Protein AF-A0AAW0W7S2-F1 (afdb_monomer_lite)

Secondary structure (DSSP, 8-state):
-------------TTSTT--HHHHHHHHHS-------TTEEEE-TTS-HHHHHHHHHHHHHHHSEEEEEEEGGGHHHHHHHHHHHHHH-SS--EEEEEEEEEEEEPPPP--TTSS-----EEEEEEEEEEEE--------------S-------

Organism: Cherax quadricarinatus (NCBI:txid27406)

Foldseek 3Di:
DDDDDDDDDDDDDPPPPDQDPVNVVVVLPPPDDDDDDPQEAEDDPPDDLVVLLVVNLVSCVPPQKHKYKAKAVCVVVSVVSVVSNCVPDPAHKDKDKDKDKDWDWDDFDDDPPPDDGDTDTDIIIMMIIMIGGPDPPPPPPPPVVPPDPDDDDD

InterPro domains:
  IPR002775 DNA/RNA-binding protein Alba-like [PF01918] (39-86)
  IPR014612 Ribonucleases P/MRP protein subunit Rpp20/Pop7 [PTHR15314] (17-114)
  IPR036882 Alba-like domain superfamily [G3DSA:3.30.110.20] (20-132)
  IPR036882 Alba-like domain superfamily [SSF82704] (37-133)

pLDDT: mean 74.61, std 19.45, range [40.22, 97.12]

Radius of gyration: 26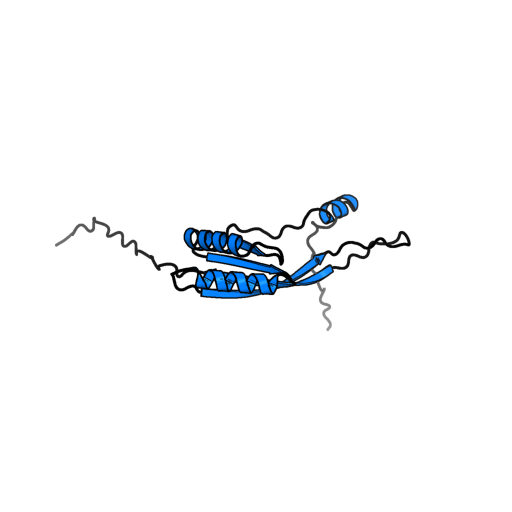.65 Å; chains: 1; bounding box: 71×73×71 Å

Structure (mmCIF, N/CA/C/O backbone):
data_AF-A0AAW0W7S2-F1
#
_entry.id   AF-A0AAW0W7S2-F1
#
loop_
_atom_site.group_PDB
_atom_site.id
_atom_site.type_symbol
_atom_site.label_atom_id
_atom_site.label_alt_id
_atom_site.label_comp_id
_atom_site.label_asym_id
_atom_site.label_entity_id
_atom_site.label_seq_id
_atom_site.pdbx_PDB_ins_code
_atom_site.Cartn_x
_atom_site.Cartn_y
_atom_site.Cartn_z
_atom_site.occupancy
_atom_site.B_iso_or_equiv
_atom_site.auth_seq_id
_atom_site.auth_comp_id
_atom_site.auth_asym_id
_atom_site.auth_atom_id
_atom_site.pdbx_PDB_model_num
ATOM 1 N N . MET A 1 1 ? 19.192 -61.046 -5.631 1.00 43.97 1 MET A N 1
ATOM 2 C CA . MET A 1 1 ? 19.774 -59.692 -5.490 1.00 43.97 1 MET A CA 1
ATOM 3 C C . MET A 1 1 ? 20.310 -59.327 -6.868 1.00 43.97 1 MET A C 1
ATOM 5 O O . MET A 1 1 ? 21.113 -60.093 -7.361 1.00 43.97 1 MET A O 1
ATOM 9 N N . ALA A 1 2 ? 19.826 -58.333 -7.604 1.00 40.22 2 ALA A N 1
ATOM 10 C CA . ALA A 1 2 ? 19.301 -57.036 -7.206 1.00 40.22 2 ALA A CA 1
ATOM 11 C C . ALA A 1 2 ? 18.010 -56.664 -7.965 1.00 40.22 2 ALA A C 1
ATOM 13 O O . ALA A 1 2 ? 17.750 -57.134 -9.067 1.00 40.22 2 ALA A O 1
ATOM 14 N N . THR A 1 3 ? 17.200 -55.846 -7.306 1.00 44.88 3 THR A N 1
ATOM 15 C CA . THR A 1 3 ? 15.982 -55.193 -7.788 1.00 44.88 3 THR A CA 1
ATOM 16 C C . THR A 1 3 ? 16.347 -53.878 -8.476 1.00 44.88 3 THR A C 1
ATOM 18 O O . THR A 1 3 ? 16.930 -53.017 -7.822 1.00 44.88 3 THR A O 1
ATOM 21 N N . GLU A 1 4 ? 15.972 -53.685 -9.741 1.00 44.62 4 GLU A N 1
ATOM 22 C CA . GLU A 1 4 ? 16.018 -52.369 -10.394 1.00 44.62 4 GLU A CA 1
ATOM 23 C C . GLU A 1 4 ? 14.631 -51.719 -10.362 1.00 44.62 4 GLU A C 1
ATOM 25 O O . GLU A 1 4 ? 13.674 -52.144 -11.011 1.00 44.62 4 GLU A O 1
ATOM 30 N N . THR A 1 5 ? 14.533 -50.683 -9.538 1.00 46.62 5 THR A N 1
ATOM 31 C CA . THR A 1 5 ? 13.423 -49.741 -9.435 1.00 46.62 5 THR A CA 1
ATOM 32 C C . THR A 1 5 ? 13.341 -48.877 -10.694 1.00 46.62 5 THR A C 1
ATOM 34 O O . THR A 1 5 ? 14.269 -48.134 -10.998 1.00 46.62 5 THR A O 1
ATOM 37 N N . ARG A 1 6 ? 12.211 -48.940 -11.412 1.00 47.34 6 ARG A N 1
ATOM 38 C CA . ARG A 1 6 ? 11.856 -47.972 -12.461 1.00 47.34 6 ARG A CA 1
ATOM 39 C C . ARG A 1 6 ? 11.443 -46.653 -11.811 1.00 47.34 6 ARG A C 1
ATOM 41 O O . ARG A 1 6 ? 10.411 -46.583 -11.149 1.00 47.34 6 ARG A O 1
ATOM 48 N N . GLU A 1 7 ? 12.253 -45.625 -12.013 1.00 43.06 7 GLU A N 1
ATOM 49 C CA . GLU A 1 7 ? 11.988 -44.255 -11.585 1.00 43.06 7 GLU A CA 1
ATOM 50 C C . GLU A 1 7 ? 11.062 -43.574 -12.608 1.00 43.06 7 GLU A C 1
ATOM 52 O O . GLU A 1 7 ? 11.399 -43.406 -13.780 1.00 43.06 7 GLU A O 1
ATOM 57 N N . THR A 1 8 ? 9.840 -43.254 -12.184 1.00 47.47 8 THR A N 1
ATOM 58 C CA . THR A 1 8 ? 8.828 -42.590 -13.018 1.00 47.47 8 THR A CA 1
ATOM 59 C C . THR A 1 8 ? 9.061 -41.079 -12.973 1.00 47.47 8 THR A C 1
ATOM 61 O O . THR A 1 8 ? 8.889 -40.462 -11.924 1.00 47.47 8 THR A O 1
ATOM 64 N N . ALA A 1 9 ? 9.449 -40.482 -14.102 1.00 44.69 9 ALA A N 1
ATOM 65 C CA . ALA A 1 9 ? 9.600 -39.033 -14.250 1.00 44.69 9 ALA A CA 1
ATOM 66 C C . ALA A 1 9 ? 8.246 -38.293 -14.102 1.00 44.69 9 ALA A C 1
ATOM 68 O O . ALA A 1 9 ? 7.202 -38.845 -14.467 1.00 44.69 9 ALA A O 1
ATOM 69 N N . PRO A 1 10 ? 8.231 -37.044 -13.594 1.00 42.22 10 PRO A N 1
ATOM 70 C CA . PRO A 1 10 ? 6.997 -36.306 -13.350 1.00 42.22 10 PRO A CA 1
ATOM 71 C C . PRO A 1 10 ? 6.378 -35.822 -14.668 1.00 42.22 10 PRO A C 1
ATOM 73 O O . PRO A 1 10 ? 7.002 -35.108 -15.450 1.00 42.22 10 PRO A O 1
ATOM 76 N N . GLN A 1 11 ? 5.124 -36.206 -14.898 1.00 45.53 11 GLN A N 1
ATOM 77 C CA . GLN A 1 11 ? 4.297 -35.758 -16.019 1.00 45.53 11 GLN A CA 1
ATOM 78 C C . GLN A 1 11 ? 4.025 -34.248 -15.886 1.00 45.53 11 GLN A C 1
ATOM 80 O O . GLN A 1 11 ? 3.246 -33.820 -15.035 1.00 45.53 11 GLN A O 1
ATOM 85 N N . VAL A 1 12 ? 4.688 -33.433 -16.710 1.00 46.47 12 VAL A N 1
ATOM 86 C CA . VAL A 1 12 ? 4.428 -31.991 -16.826 1.00 46.47 12 VAL A CA 1
ATOM 87 C C . VAL A 1 12 ? 3.215 -31.787 -17.734 1.00 46.47 12 VAL A C 1
ATOM 89 O O . VAL A 1 12 ? 3.219 -32.190 -18.894 1.00 46.47 12 VAL A O 1
ATOM 92 N N . ASN A 1 13 ? 2.171 -31.165 -17.185 1.00 46.81 13 ASN A N 1
ATOM 93 C CA . ASN A 1 13 ? 0.890 -30.904 -17.844 1.00 46.81 13 ASN A CA 1
ATOM 94 C C . ASN A 1 13 ? 1.055 -30.242 -19.229 1.00 46.81 13 ASN A C 1
ATOM 96 O O . ASN A 1 13 ? 1.611 -29.151 -19.367 1.00 46.81 13 ASN A O 1
ATOM 100 N N . SER A 1 14 ? 0.505 -30.897 -20.250 1.00 46.62 14 SER A N 1
ATOM 101 C CA . SER A 1 14 ? 0.679 -30.665 -21.691 1.00 46.62 14 SER A CA 1
ATOM 102 C C . SER A 1 14 ? -0.105 -29.483 -22.290 1.00 46.62 14 SER A C 1
ATOM 104 O O . SER A 1 14 ? -0.359 -29.453 -23.490 1.00 46.62 14 SER A O 1
ATOM 106 N N . SER A 1 15 ? -0.485 -28.476 -21.499 1.00 52.94 15 SER A N 1
ATOM 107 C CA . SER A 1 15 ? -1.335 -27.364 -21.978 1.00 52.94 15 SER A CA 1
ATOM 108 C C . SER A 1 15 ? -0.570 -26.095 -22.385 1.00 52.94 15 SER A C 1
ATOM 110 O O . SER A 1 15 ? -1.190 -25.102 -22.752 1.00 52.94 15 SER A O 1
ATOM 112 N N . ILE A 1 16 ? 0.766 -26.094 -22.311 1.00 51.38 16 ILE A N 1
ATOM 113 C CA . ILE A 1 16 ? 1.614 -24.919 -22.616 1.00 51.38 16 ILE A CA 1
ATOM 114 C C . ILE A 1 16 ? 2.302 -25.039 -23.995 1.00 51.38 16 ILE A C 1
ATOM 116 O O . ILE A 1 16 ? 2.884 -24.077 -24.490 1.00 51.38 16 ILE A O 1
ATOM 120 N N . ALA A 1 17 ? 2.219 -26.195 -24.657 1.00 54.84 17 ALA A N 1
ATOM 121 C CA . ALA A 1 17 ? 3.140 -26.565 -25.733 1.00 54.84 17 ALA A CA 1
ATOM 122 C C . ALA A 1 17 ? 2.727 -26.190 -27.176 1.00 54.84 17 ALA A C 1
ATOM 124 O O . ALA A 1 17 ? 3.309 -26.727 -28.112 1.00 54.84 17 ALA A O 1
ATOM 125 N N . SER A 1 18 ? 1.776 -25.279 -27.413 1.00 59.38 18 SER A N 1
ATOM 126 C CA . SER A 1 18 ? 1.423 -24.899 -28.798 1.00 59.38 18 SER A CA 1
ATOM 127 C C . SER A 1 18 ? 0.938 -23.455 -28.960 1.00 59.38 18 SER A C 1
ATOM 129 O O . SER A 1 18 ? -0.065 -23.204 -29.624 1.00 59.38 18 SER A O 1
ATOM 131 N N . ILE A 1 19 ? 1.609 -22.496 -28.324 1.00 60.56 19 ILE A N 1
ATOM 132 C CA . ILE A 1 19 ? 1.356 -21.077 -28.609 1.00 60.56 19 ILE A CA 1
ATOM 133 C C . ILE A 1 19 ? 2.236 -20.682 -29.802 1.00 60.56 19 ILE A C 1
ATOM 135 O O . ILE A 1 19 ? 3.450 -20.878 -29.742 1.00 60.56 19 ILE A O 1
ATOM 139 N N . ASP A 1 20 ? 1.631 -20.145 -30.866 1.00 81.12 20 ASP A N 1
ATOM 140 C CA . ASP A 1 20 ? 2.331 -19.584 -32.033 1.00 81.12 20 ASP A CA 1
ATOM 141 C C . ASP A 1 20 ? 3.379 -18.547 -31.564 1.00 81.12 20 ASP A C 1
ATOM 143 O O . ASP A 1 20 ? 3.048 -17.708 -30.719 1.00 81.12 20 ASP A O 1
ATOM 147 N N . PRO A 1 21 ? 4.635 -18.573 -32.054 1.00 73.81 21 PRO A N 1
ATOM 148 C CA . PRO A 1 21 ? 5.652 -17.567 -31.737 1.00 73.81 21 PRO A CA 1
ATOM 149 C C . PRO A 1 21 ? 5.160 -16.116 -31.849 1.00 73.81 21 PRO A C 1
ATOM 151 O O . PRO A 1 21 ? 5.499 -15.286 -30.997 1.00 73.81 21 PRO A O 1
ATOM 154 N N . GLU A 1 22 ? 4.320 -15.809 -32.841 1.00 70.44 22 GLU A N 1
ATOM 155 C CA . GLU A 1 22 ? 3.739 -14.473 -33.012 1.00 70.44 22 GLU A CA 1
ATOM 156 C C . GLU A 1 22 ? 2.643 -14.185 -31.974 1.00 70.44 22 GLU A C 1
ATOM 158 O O . GLU A 1 22 ? 2.595 -13.091 -31.405 1.00 70.44 22 GLU A O 1
ATOM 163 N N . GLU A 1 23 ? 1.829 -15.176 -31.602 1.00 73.88 23 GLU A N 1
ATOM 164 C CA . GLU A 1 23 ? 0.888 -15.048 -30.482 1.00 73.88 23 GLU A CA 1
ATOM 165 C C . GLU A 1 23 ? 1.630 -14.861 -29.148 1.00 73.88 23 GLU A C 1
ATOM 167 O O . GLU A 1 23 ? 1.238 -14.049 -28.303 1.00 73.88 23 GLU A O 1
ATOM 172 N N . GLN A 1 24 ? 2.749 -15.559 -28.960 1.00 62.31 24 GLN A N 1
ATOM 173 C CA . GLN A 1 24 ? 3.597 -15.417 -27.786 1.00 62.31 24 GLN A CA 1
ATOM 174 C C . GLN A 1 24 ? 4.226 -14.019 -27.730 1.00 62.31 24 GLN A C 1
ATOM 176 O O . GLN A 1 24 ? 4.286 -13.413 -26.656 1.00 62.31 24 GLN A O 1
ATOM 181 N N . ARG A 1 25 ? 4.631 -13.467 -28.879 1.00 66.25 25 ARG A N 1
ATOM 182 C CA . ARG A 1 25 ? 5.130 -12.092 -29.021 1.00 66.25 25 ARG A CA 1
ATOM 183 C C . ARG A 1 25 ? 4.051 -11.053 -28.716 1.00 66.25 25 ARG A C 1
ATOM 185 O O . ARG A 1 25 ? 4.322 -10.102 -27.980 1.00 66.25 25 ARG A O 1
ATOM 192 N N . LEU A 1 26 ? 2.831 -11.248 -29.214 1.00 66.88 26 LEU A N 1
ATOM 193 C CA . LEU A 1 26 ? 1.688 -10.371 -28.943 1.00 66.88 26 LEU A CA 1
ATOM 194 C C . LEU A 1 26 ? 1.308 -10.392 -27.459 1.00 66.88 26 LEU A C 1
ATOM 196 O O . LEU A 1 26 ? 1.240 -9.336 -26.831 1.00 66.88 26 LEU A O 1
ATOM 200 N N . ARG A 1 27 ? 1.165 -11.578 -26.855 1.00 63.06 27 ARG A N 1
ATOM 201 C CA . ARG A 1 27 ? 0.875 -11.732 -25.417 1.00 63.06 27 ARG A CA 1
ATOM 202 C C . ARG A 1 27 ? 1.946 -11.097 -24.524 1.00 63.06 27 ARG A C 1
ATOM 204 O O . ARG A 1 27 ? 1.621 -10.612 -23.446 1.00 63.06 27 ARG A O 1
ATOM 211 N N . ARG A 1 28 ? 3.212 -11.074 -24.959 1.00 56.19 28 ARG A N 1
ATOM 212 C CA . ARG A 1 28 ? 4.323 -10.416 -24.241 1.00 56.19 28 ARG A CA 1
ATOM 213 C C . ARG A 1 28 ? 4.279 -8.886 -24.325 1.00 56.19 28 ARG A C 1
ATOM 215 O O . ARG A 1 28 ? 4.797 -8.239 -23.421 1.00 56.19 28 ARG A O 1
ATOM 222 N N . ARG A 1 29 ? 3.658 -8.323 -25.369 1.00 58.34 29 ARG A N 1
ATOM 223 C CA . ARG A 1 29 ? 3.437 -6.874 -25.549 1.00 58.34 29 ARG A CA 1
ATOM 224 C C . ARG A 1 29 ? 2.172 -6.365 -24.858 1.00 58.34 29 ARG A C 1
ATOM 226 O O . ARG A 1 29 ? 2.003 -5.155 -24.724 1.00 58.34 29 ARG A O 1
ATOM 233 N N . LEU A 1 30 ? 1.284 -7.260 -24.419 1.00 59.16 30 LEU A N 1
ATOM 234 C CA . LEU A 1 30 ? 0.132 -6.866 -23.616 1.00 59.16 30 LEU A CA 1
ATOM 235 C C . LEU A 1 30 ? 0.605 -6.378 -22.236 1.00 59.16 30 LEU A C 1
ATOM 237 O O . LEU A 1 30 ? 1.426 -7.045 -21.598 1.00 59.16 30 LEU A O 1
ATOM 241 N N . PRO A 1 31 ? 0.067 -5.253 -21.731 1.00 60.19 31 PRO A N 1
ATOM 242 C CA . PRO A 1 31 ? 0.331 -4.807 -20.371 1.00 60.19 31 PRO A CA 1
ATOM 243 C C . PRO A 1 31 ? 0.034 -5.927 -19.368 1.00 60.19 31 PRO A C 1
ATOM 245 O O . PRO A 1 31 ? -1.103 -6.388 -19.243 1.00 60.19 31 PRO A O 1
ATOM 248 N N . ARG A 1 32 ? 1.055 -6.379 -18.631 1.00 61.09 32 ARG A N 1
ATOM 249 C CA . ARG A 1 32 ? 0.852 -7.347 -17.548 1.00 61.09 32 ARG A CA 1
ATOM 250 C C . ARG A 1 32 ? 0.117 -6.651 -16.410 1.00 61.09 32 ARG A C 1
ATOM 252 O O . ARG A 1 32 ? 0.677 -5.796 -15.726 1.00 61.09 32 ARG A O 1
ATOM 259 N N . HIS A 1 33 ? -1.133 -7.031 -16.184 1.00 58.53 33 HIS A N 1
ATOM 260 C CA . HIS A 1 33 ? -1.870 -6.605 -15.004 1.00 58.53 33 HIS A CA 1
ATOM 261 C C . HIS A 1 33 ? -1.662 -7.611 -13.872 1.00 58.53 33 HIS A C 1
ATOM 263 O O . HIS A 1 33 ? -1.948 -8.796 -14.024 1.00 58.53 33 HIS A O 1
ATOM 269 N N . LEU A 1 34 ? -1.193 -7.130 -12.718 1.00 62.97 34 LEU A N 1
ATOM 270 C CA . LEU A 1 34 ? -1.381 -7.870 -11.473 1.00 62.97 34 LEU A CA 1
ATOM 271 C C . LEU A 1 34 ? -2.889 -7.995 -11.190 1.00 62.97 34 LEU A C 1
ATOM 273 O O . LEU A 1 34 ? -3.647 -7.093 -11.570 1.00 62.97 34 LEU A O 1
ATOM 277 N N . PRO A 1 35 ? -3.343 -9.085 -10.544 1.00 63.47 35 PRO A N 1
ATOM 278 C CA . PRO A 1 35 ? -4.742 -9.231 -10.166 1.00 63.47 35 PRO A CA 1
ATOM 27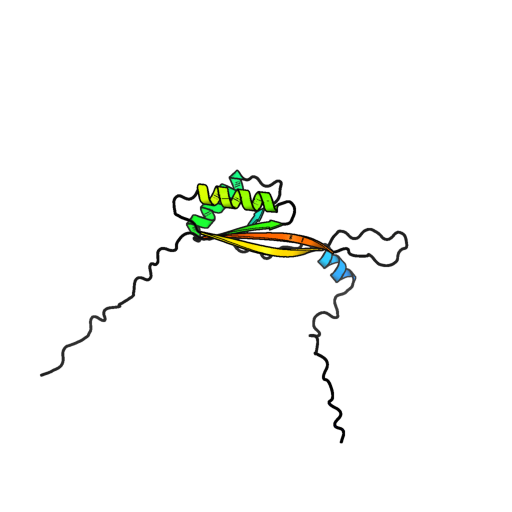9 C C . PRO A 1 35 ? -5.152 -8.057 -9.274 1.00 63.47 35 PRO A C 1
ATOM 281 O O . PRO A 1 35 ? -4.652 -7.916 -8.164 1.00 63.47 35 PRO A O 1
ATOM 284 N N . LYS A 1 36 ? -6.054 -7.204 -9.767 1.00 74.19 36 LYS A N 1
ATOM 285 C CA . LYS A 1 36 ? -6.574 -6.061 -9.012 1.00 74.19 36 LYS A CA 1
ATOM 286 C C . LYS A 1 36 ? -7.738 -6.536 -8.153 1.00 74.19 36 LYS A C 1
ATOM 288 O O . LYS A 1 36 ? -8.831 -6.743 -8.683 1.00 74.19 36 LYS A O 1
ATOM 293 N N . ARG A 1 37 ? -7.535 -6.718 -6.847 1.00 80.12 37 ARG A N 1
ATOM 294 C CA . ARG A 1 37 ? -8.673 -6.865 -5.928 1.00 80.12 37 ARG A CA 1
ATOM 295 C C . ARG A 1 37 ? -9.267 -5.483 -5.661 1.00 80.12 37 ARG A C 1
ATOM 297 O O . ARG A 1 37 ? -8.582 -4.470 -5.781 1.00 80.12 37 ARG A O 1
ATOM 304 N N . ALA A 1 38 ? -10.546 -5.440 -5.290 1.00 82.00 38 ALA A N 1
ATOM 305 C CA . ALA A 1 38 ? -11.254 -4.182 -5.031 1.00 82.00 38 ALA A CA 1
ATOM 306 C C . ALA A 1 38 ? -10.575 -3.321 -3.943 1.00 82.00 38 ALA A C 1
ATOM 308 O O . ALA A 1 38 ? -10.575 -2.096 -4.036 1.00 82.00 38 ALA A O 1
ATOM 309 N N . ASN A 1 39 ? -9.921 -3.972 -2.976 1.00 91.88 39 ASN A N 1
ATOM 310 C CA . ASN A 1 39 ? -9.284 -3.339 -1.820 1.00 91.88 39 ASN A CA 1
ATOM 311 C C . ASN A 1 39 ? -7.763 -3.172 -1.969 1.00 91.88 39 ASN A C 1
ATOM 313 O O . ASN A 1 39 ? -7.079 -2.902 -0.982 1.00 91.88 39 ASN A O 1
ATOM 317 N N . ASP A 1 40 ? -7.223 -3.341 -3.178 1.00 92.12 40 ASP A N 1
ATOM 318 C CA . ASP A 1 40 ? -5.795 -3.179 -3.436 1.00 92.12 40 ASP A CA 1
ATOM 319 C C . ASP A 1 40 ? -5.500 -1.777 -3.993 1.00 92.12 40 ASP A C 1
ATOM 321 O O . ASP A 1 40 ? -6.133 -1.300 -4.942 1.00 92.12 40 ASP A O 1
ATOM 325 N N . ILE A 1 41 ? -4.489 -1.119 -3.431 1.00 93.06 41 ILE A N 1
ATOM 326 C CA . ILE A 1 41 ? -3.944 0.151 -3.912 1.00 93.06 41 ILE A CA 1
ATOM 327 C C . ILE A 1 41 ? -2.515 -0.092 -4.379 1.00 93.06 41 ILE A C 1
ATOM 329 O O . ILE A 1 41 ? -1.619 -0.330 -3.576 1.00 93.06 41 ILE A O 1
ATOM 333 N N . TYR A 1 42 ? -2.287 0.021 -5.684 1.00 91.69 42 TYR A N 1
ATOM 334 C CA . TYR A 1 42 ? -0.944 -0.001 -6.255 1.00 91.69 42 TYR A CA 1
ATOM 335 C C . TYR A 1 42 ? -0.377 1.410 -6.310 1.00 91.69 42 TYR A C 1
ATOM 337 O O . TYR A 1 42 ? -1.005 2.316 -6.867 1.00 91.69 42 TYR A O 1
ATOM 345 N N . VAL A 1 43 ? 0.820 1.586 -5.758 1.00 92.44 43 VAL A N 1
ATOM 346 C CA . VAL A 1 43 ? 1.498 2.879 -5.729 1.00 92.44 43 VAL A CA 1
ATOM 347 C C . VAL A 1 43 ? 2.692 2.894 -6.675 1.00 92.44 43 VAL A C 1
ATOM 349 O O . VAL A 1 43 ? 3.427 1.920 -6.817 1.00 92.44 43 VAL A O 1
ATOM 352 N N . ASN A 1 44 ? 2.876 4.038 -7.319 1.00 88.88 44 ASN A N 1
ATOM 353 C CA . ASN A 1 44 ? 4.058 4.415 -8.089 1.00 88.88 44 ASN A CA 1
ATOM 354 C C . ASN A 1 44 ? 4.735 5.627 -7.420 1.00 88.88 44 ASN A C 1
ATOM 356 O O . ASN A 1 44 ? 4.060 6.381 -6.715 1.00 88.88 44 ASN A O 1
ATOM 360 N N . SER A 1 45 ? 6.017 5.871 -7.696 1.00 83.88 45 SER A N 1
ATOM 361 C CA . SER A 1 45 ? 6.789 7.018 -7.192 1.00 83.88 45 SER A CA 1
ATOM 362 C C . SER A 1 45 ? 6.196 8.389 -7.549 1.00 83.88 45 SER A C 1
ATOM 364 O O . SER A 1 45 ? 6.412 9.357 -6.829 1.00 83.88 45 SER A O 1
ATOM 366 N N . HIS A 1 46 ? 5.403 8.467 -8.621 1.00 86.00 46 HIS A N 1
ATOM 367 C CA . HIS A 1 46 ? 4.750 9.698 -9.090 1.00 86.00 46 HIS A CA 1
ATOM 368 C C . HIS A 1 46 ? 3.276 9.814 -8.669 1.00 86.00 46 HIS A C 1
ATOM 370 O O . HIS A 1 46 ? 2.539 10.656 -9.181 1.00 86.00 46 HIS A O 1
ATOM 376 N N . SER A 1 47 ? 2.799 8.938 -7.783 1.00 84.00 47 SER A N 1
ATOM 377 C CA . SER A 1 47 ? 1.389 8.946 -7.384 1.00 84.00 47 SER A CA 1
ATOM 378 C C . SER A 1 47 ? 1.062 10.147 -6.499 1.00 84.00 47 SER A C 1
ATOM 380 O O . SER A 1 47 ? 1.826 10.488 -5.598 1.00 84.00 47 SER A O 1
ATOM 382 N N . ASN A 1 48 ? -0.119 10.747 -6.685 1.00 90.62 48 ASN A N 1
ATOM 383 C CA . ASN A 1 48 ? -0.618 11.770 -5.766 1.00 90.62 48 ASN A CA 1
ATOM 384 C C . ASN A 1 48 ? -0.980 11.132 -4.415 1.00 90.62 48 ASN A C 1
ATOM 386 O O . ASN A 1 48 ? -2.031 10.498 -4.277 1.00 90.62 48 ASN A O 1
ATOM 390 N N . ILE A 1 49 ? -0.117 11.341 -3.418 1.00 89.00 49 ILE A N 1
ATOM 391 C CA . ILE A 1 49 ? -0.252 10.740 -2.088 1.00 89.00 49 ILE A CA 1
ATOM 392 C C . ILE A 1 49 ? -1.568 11.125 -1.401 1.00 89.00 49 ILE A C 1
ATOM 394 O O . ILE A 1 49 ? -2.225 10.265 -0.825 1.00 89.00 49 ILE A O 1
ATOM 398 N N . LYS A 1 50 ? -2.018 12.381 -1.531 1.00 91.69 50 LYS A N 1
ATOM 399 C CA . LYS A 1 50 ? -3.258 12.862 -0.896 1.00 91.69 50 LYS A CA 1
ATOM 400 C C . LYS A 1 50 ? -4.494 12.210 -1.513 1.00 91.69 50 LYS A C 1
ATOM 402 O O . LYS A 1 50 ? -5.408 11.809 -0.798 1.00 91.69 50 LYS A O 1
ATOM 407 N N . GLY A 1 51 ? -4.504 12.065 -2.839 1.00 92.38 51 GLY A N 1
ATOM 408 C CA . GLY A 1 51 ? -5.587 11.379 -3.547 1.00 92.38 51 GLY A CA 1
ATOM 409 C C . GLY A 1 51 ? -5.670 9.899 -3.168 1.00 92.38 51 GLY A C 1
ATOM 410 O O . GLY A 1 51 ? -6.755 9.378 -2.914 1.00 92.38 51 GLY A O 1
ATOM 411 N N . GLN A 1 52 ? -4.518 9.230 -3.060 1.00 93.50 52 GLN A N 1
ATOM 412 C CA . GLN A 1 52 ? -4.468 7.834 -2.624 1.00 93.50 52 GLN A CA 1
ATOM 413 C C . GLN A 1 52 ? -4.840 7.659 -1.150 1.00 93.50 52 GLN A C 1
ATOM 415 O O . GLN A 1 52 ? -5.506 6.681 -0.817 1.00 93.50 52 GLN A O 1
ATOM 420 N N . GLN A 1 53 ? -4.482 8.612 -0.289 1.00 94.94 53 GLN A N 1
ATOM 421 C CA . GLN A 1 53 ? -4.888 8.618 1.113 1.00 94.94 53 GLN A CA 1
ATOM 422 C C . GLN A 1 53 ? -6.411 8.729 1.243 1.00 94.94 53 GLN A C 1
ATOM 424 O O . GLN A 1 53 ? -7.025 7.902 1.909 1.00 94.94 53 GLN A O 1
ATOM 429 N N . SER A 1 54 ? -7.035 9.692 0.556 1.00 94.44 54 SER A N 1
ATOM 430 C CA . SER A 1 54 ? -8.497 9.843 0.561 1.00 94.44 54 SER A CA 1
ATOM 431 C C . SER A 1 54 ? -9.196 8.566 0.087 1.00 94.44 54 SER A C 1
ATOM 433 O O . SER A 1 54 ? -10.089 8.067 0.770 1.00 94.44 54 SER A O 1
ATOM 435 N N . ARG A 1 55 ? -8.719 7.969 -1.013 1.00 93.88 55 ARG A N 1
ATOM 436 C CA . ARG A 1 55 ? -9.225 6.681 -1.505 1.00 93.88 55 ARG A CA 1
ATOM 437 C C . ARG A 1 55 ? -9.047 5.549 -0.489 1.00 93.88 55 ARG A C 1
ATOM 439 O O . ARG A 1 55 ? -9.957 4.746 -0.312 1.00 93.88 55 ARG A O 1
ATOM 446 N N . GLY A 1 56 ? -7.883 5.455 0.150 1.00 94.62 56 GLY A N 1
ATOM 447 C CA . GLY A 1 56 ? -7.605 4.410 1.134 1.00 94.62 56 GLY A CA 1
ATOM 448 C C . GLY A 1 56 ? -8.475 4.528 2.382 1.00 94.62 56 GLY A C 1
ATOM 449 O O . GLY A 1 56 ? -8.931 3.507 2.887 1.00 94.62 56 GLY A O 1
ATOM 450 N N . VAL A 1 57 ? -8.779 5.751 2.829 1.00 95.00 57 VAL A N 1
ATOM 451 C CA . VAL A 1 57 ? -9.733 5.992 3.923 1.00 95.00 57 VAL A CA 1
ATOM 452 C C . VAL A 1 57 ? -11.140 5.538 3.531 1.00 95.00 57 VAL A C 1
ATOM 454 O O . VAL A 1 57 ? -11.772 4.826 4.308 1.00 95.00 57 VAL A O 1
ATOM 457 N N . SER A 1 58 ? -11.615 5.874 2.327 1.00 93.50 58 SER A N 1
ATOM 458 C CA . SER A 1 58 ? -12.915 5.388 1.835 1.00 93.50 58 SER A CA 1
ATOM 459 C C . SER A 1 58 ? -12.982 3.858 1.821 1.00 93.50 58 SER A C 1
ATOM 461 O O . SER A 1 58 ? -13.902 3.283 2.395 1.00 93.50 58 SER A O 1
ATOM 463 N N . LEU A 1 59 ? -11.959 3.190 1.275 1.00 93.62 59 LEU A N 1
ATOM 464 C CA . LEU A 1 59 ? -11.897 1.723 1.234 1.00 93.62 59 LEU A CA 1
ATOM 465 C C . LEU A 1 59 ? -11.863 1.093 2.632 1.00 93.62 59 LEU A C 1
ATOM 467 O O . LEU A 1 59 ? -12.502 0.063 2.859 1.00 93.62 59 LEU A O 1
ATOM 471 N N . LEU A 1 60 ? -11.142 1.704 3.574 1.00 93.31 60 LEU A N 1
ATOM 472 C CA . LEU A 1 60 ? -11.096 1.251 4.963 1.00 93.31 60 LEU A CA 1
ATOM 473 C C . LEU A 1 60 ? -12.458 1.379 5.648 1.00 93.31 60 LEU A C 1
ATOM 475 O O . LEU A 1 60 ? -12.855 0.457 6.355 1.00 93.31 60 LEU A O 1
ATOM 479 N N . ASN A 1 61 ? -13.190 2.467 5.406 1.00 91.38 61 ASN A N 1
ATOM 480 C CA . ASN A 1 61 ? -14.525 2.666 5.971 1.00 91.38 61 ASN A CA 1
ATOM 481 C C . ASN A 1 61 ? -15.570 1.716 5.365 1.00 91.38 61 ASN A C 1
ATOM 483 O O . ASN A 1 61 ? -16.450 1.248 6.082 1.00 91.38 61 ASN A O 1
ATOM 487 N N . GLU A 1 62 ? -15.474 1.414 4.069 1.00 90.75 62 GLU A N 1
ATOM 488 C CA . GLU A 1 62 ? -16.426 0.540 3.369 1.00 90.75 62 GLU A CA 1
ATOM 489 C C . GLU A 1 62 ? -16.195 -0.946 3.663 1.00 90.75 62 GLU A C 1
ATOM 491 O O . GLU A 1 62 ? -17.141 -1.699 3.881 1.00 90.75 62 GLU A O 1
ATOM 496 N N . SER A 1 63 ? -14.935 -1.385 3.653 1.00 90.69 63 SER A N 1
ATOM 497 C CA . SER A 1 63 ? -14.591 -2.814 3.667 1.00 90.69 63 SER A CA 1
ATOM 498 C C . SER A 1 63 ? -13.854 -3.273 4.926 1.00 90.69 63 SER A C 1
ATOM 500 O O . SER A 1 63 ? -13.644 -4.472 5.128 1.00 90.69 63 SER A O 1
ATOM 502 N N . GLY A 1 64 ? -13.440 -2.335 5.781 1.00 92.38 64 GLY A N 1
ATOM 503 C CA . GLY A 1 64 ? -12.687 -2.606 7.003 1.00 92.38 64 GLY A CA 1
ATOM 504 C C . GLY A 1 64 ? -11.217 -2.962 6.776 1.00 92.38 64 GLY A C 1
ATOM 505 O O . GLY A 1 64 ? -10.488 -3.131 7.752 1.00 92.38 64 GLY A O 1
ATOM 506 N N . TRP A 1 65 ? -10.747 -3.089 5.531 1.00 93.88 65 TRP A N 1
ATOM 507 C CA . TRP A 1 65 ? -9.342 -3.369 5.240 1.00 93.88 65 TRP A CA 1
ATOM 508 C C . TRP A 1 65 ? -8.916 -2.889 3.852 1.00 93.88 65 TRP A C 1
ATOM 510 O O . TRP A 1 65 ? -9.692 -2.885 2.905 1.00 93.88 65 TRP A O 1
ATOM 520 N N . VAL A 1 66 ? -7.641 -2.543 3.707 1.00 95.50 66 VAL A N 1
ATOM 521 C CA . VAL A 1 66 ? -7.036 -2.168 2.422 1.00 95.50 66 VAL A CA 1
ATOM 522 C C . VAL A 1 66 ? -5.623 -2.729 2.346 1.00 95.50 66 VAL A C 1
ATOM 524 O O . VAL A 1 66 ? -4.966 -2.885 3.378 1.00 95.50 66 VAL A O 1
ATOM 527 N N . VAL A 1 67 ? -5.142 -3.056 1.147 1.00 96.00 67 VAL A N 1
ATOM 528 C CA . VAL A 1 67 ? -3.759 -3.498 0.941 1.00 96.00 67 VAL A CA 1
ATOM 529 C C . VAL A 1 67 ? -3.038 -2.532 0.017 1.00 96.00 67 VAL A C 1
ATOM 531 O O . VAL A 1 67 ? -3.453 -2.299 -1.114 1.00 96.00 67 VAL A O 1
ATOM 534 N N . VAL A 1 68 ? -1.937 -1.969 0.501 1.00 95.69 68 VAL A N 1
ATOM 535 C CA . VAL A 1 68 ? -1.066 -1.088 -0.274 1.00 95.69 68 VAL A CA 1
ATOM 536 C C . VAL A 1 68 ? 0.079 -1.906 -0.857 1.00 95.69 68 VAL A C 1
ATOM 538 O O . VAL A 1 68 ? 0.765 -2.636 -0.140 1.00 95.69 68 VAL A O 1
ATOM 541 N N . HIS A 1 69 ? 0.296 -1.776 -2.159 1.00 94.44 69 HIS A N 1
ATOM 542 C CA . HIS A 1 69 ? 1.313 -2.496 -2.910 1.00 94.44 69 HIS A CA 1
ATOM 543 C C . HIS A 1 69 ? 2.337 -1.537 -3.502 1.00 94.44 69 HIS A C 1
ATOM 545 O O . HIS A 1 69 ? 1.982 -0.669 -4.301 1.00 94.44 69 HIS A O 1
ATOM 551 N N . GLY A 1 70 ? 3.607 -1.729 -3.149 1.00 93.12 70 GLY A N 1
ATOM 552 C CA . GLY A 1 70 ? 4.741 -1.000 -3.715 1.00 93.12 70 GLY A CA 1
ATOM 553 C C . GLY A 1 70 ? 5.728 -1.95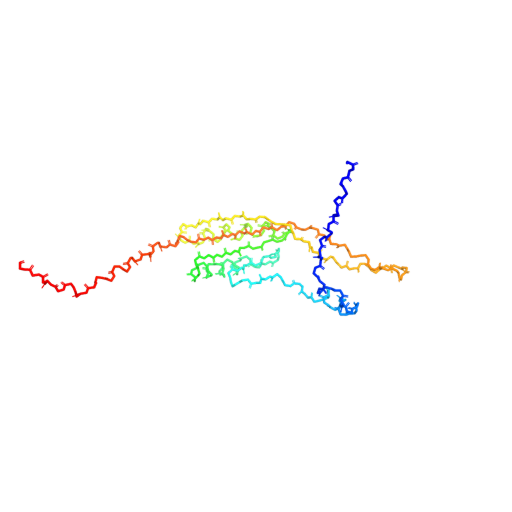5 -4.373 1.00 93.12 70 GLY A C 1
ATOM 554 O O . GLY A 1 70 ? 6.094 -2.967 -3.780 1.00 93.12 70 GLY A O 1
ATOM 555 N N . LEU A 1 71 ? 6.165 -1.625 -5.587 1.00 92.06 71 LEU A N 1
ATOM 556 C CA . LEU A 1 71 ? 7.149 -2.390 -6.357 1.00 92.06 71 LEU A CA 1
ATOM 557 C C . LEU A 1 71 ? 8.437 -1.573 -6.499 1.00 92.06 71 LEU A C 1
ATOM 559 O O . LEU A 1 71 ? 8.394 -0.423 -6.937 1.00 92.06 71 LEU A O 1
ATOM 563 N N . GLY A 1 72 ? 9.576 -2.166 -6.142 1.00 90.31 72 GLY A N 1
ATOM 564 C CA . GLY A 1 72 ? 10.913 -1.594 -6.308 1.00 90.31 72 GLY A CA 1
ATOM 565 C C . GLY A 1 72 ? 11.020 -0.151 -5.785 1.00 90.31 72 GLY A C 1
ATOM 566 O O . GLY A 1 72 ? 10.813 0.070 -4.591 1.00 90.31 72 GLY A O 1
ATOM 567 N N . PRO A 1 73 ? 11.288 0.852 -6.646 1.00 91.12 73 PRO A N 1
ATOM 568 C CA . PRO A 1 73 ? 11.381 2.261 -6.240 1.00 91.12 73 PRO A CA 1
ATOM 569 C C . PRO A 1 73 ? 10.131 2.825 -5.544 1.00 91.12 73 PRO A C 1
ATOM 571 O O . PRO A 1 73 ? 10.215 3.840 -4.856 1.00 91.12 73 PRO A O 1
ATOM 574 N N . ALA A 1 74 ? 8.967 2.188 -5.701 1.00 92.94 74 ALA A N 1
ATOM 575 C CA . ALA A 1 74 ? 7.717 2.618 -5.081 1.00 92.94 74 ALA A CA 1
ATOM 576 C C . ALA A 1 74 ? 7.508 2.079 -3.648 1.00 92.94 74 ALA A C 1
ATOM 578 O O . ALA A 1 74 ? 6.552 2.470 -2.981 1.00 92.94 74 ALA A O 1
ATOM 579 N N . VAL A 1 75 ? 8.392 1.210 -3.141 1.00 94.69 75 VAL A N 1
ATOM 580 C CA . VAL A 1 75 ? 8.344 0.688 -1.760 1.00 94.69 75 VAL A CA 1
ATOM 581 C C . VAL A 1 75 ? 8.287 1.791 -0.686 1.00 94.69 75 VAL A C 1
ATOM 583 O O . VAL A 1 75 ? 7.373 1.737 0.139 1.00 94.69 75 VAL A O 1
ATOM 586 N N . PRO A 1 76 ? 9.165 2.816 -0.671 1.00 94.94 76 PRO A N 1
ATOM 587 C CA . PRO A 1 76 ? 9.084 3.877 0.340 1.00 94.94 76 PRO A CA 1
ATOM 588 C C . PRO A 1 76 ? 7.764 4.657 0.273 1.00 94.94 76 PRO A C 1
ATOM 590 O O . PRO A 1 76 ? 7.222 5.056 1.302 1.00 94.94 76 PRO A O 1
ATOM 593 N N . TYR A 1 77 ? 7.197 4.815 -0.925 1.00 94.81 77 TYR A N 1
ATOM 594 C CA . TYR A 1 77 ? 5.902 5.468 -1.118 1.00 94.81 77 TYR A CA 1
ATOM 595 C C . TYR A 1 77 ? 4.752 4.634 -0.548 1.00 94.81 77 TYR A C 1
ATOM 597 O O . TYR A 1 77 ? 3.842 5.194 0.059 1.00 94.81 77 TYR A O 1
ATOM 605 N N . ALA A 1 78 ? 4.812 3.306 -0.685 1.00 95.62 78 ALA A N 1
ATOM 606 C CA . ALA A 1 78 ? 3.822 2.400 -0.104 1.00 95.62 78 ALA A CA 1
ATOM 607 C C . ALA A 1 78 ? 3.829 2.469 1.425 1.00 95.62 78 ALA A C 1
ATOM 609 O O . ALA A 1 78 ? 2.769 2.541 2.045 1.00 95.62 78 ALA A O 1
ATOM 610 N N . ILE A 1 79 ? 5.023 2.497 2.023 1.00 96.00 79 ILE A N 1
ATOM 611 C CA . ILE A 1 79 ? 5.196 2.621 3.474 1.00 96.00 79 ILE A CA 1
ATOM 612 C C . ILE A 1 79 ? 4.636 3.962 3.957 1.00 96.00 79 ILE A C 1
ATOM 614 O O . ILE A 1 79 ? 3.832 3.991 4.887 1.00 96.00 79 ILE A O 1
ATOM 618 N N . ASN A 1 80 ? 4.996 5.063 3.293 1.00 96.25 80 ASN A N 1
ATOM 619 C CA . ASN A 1 80 ? 4.492 6.388 3.646 1.00 96.25 80 ASN A CA 1
ATOM 620 C C . ASN A 1 80 ? 2.958 6.469 3.534 1.00 96.25 80 ASN A C 1
ATOM 622 O O . ASN A 1 80 ? 2.285 6.959 4.442 1.00 96.25 80 ASN A O 1
ATOM 626 N N . LEU A 1 81 ? 2.378 5.930 2.456 1.00 96.06 81 LEU A N 1
ATOM 627 C CA . LEU A 1 81 ? 0.924 5.872 2.308 1.00 96.06 81 LEU A CA 1
ATOM 628 C C . LEU A 1 81 ? 0.274 5.061 3.438 1.00 96.06 81 LEU A C 1
ATOM 630 O O . LEU A 1 81 ? -0.719 5.497 4.007 1.00 96.06 81 LEU A O 1
ATOM 634 N N . ALA A 1 82 ? 0.832 3.905 3.799 1.00 96.56 82 ALA A N 1
ATOM 635 C CA . ALA A 1 82 ? 0.266 3.076 4.859 1.00 96.56 82 ALA A CA 1
ATOM 636 C C . ALA A 1 82 ? 0.285 3.773 6.230 1.00 96.56 82 ALA A C 1
ATOM 638 O O . ALA A 1 82 ? -0.708 3.726 6.957 1.00 96.56 82 ALA A O 1
ATOM 639 N N . LEU A 1 83 ? 1.378 4.464 6.560 1.00 95.88 83 LEU A N 1
ATOM 640 C CA . LEU A 1 83 ? 1.502 5.214 7.814 1.00 95.88 83 LEU A CA 1
ATOM 641 C C . LEU A 1 83 ? 0.562 6.425 7.851 1.00 95.88 83 LEU A C 1
ATOM 643 O O . LEU A 1 83 ? -0.116 6.659 8.850 1.00 95.88 83 LEU A O 1
ATOM 647 N N . THR A 1 84 ? 0.465 7.171 6.748 1.00 95.31 84 THR A N 1
ATOM 648 C CA . THR A 1 84 ? -0.461 8.312 6.646 1.00 95.31 84 THR A CA 1
ATOM 649 C C . THR A 1 84 ? -1.930 7.884 6.658 1.00 95.31 84 THR A C 1
ATOM 651 O O . THR A 1 84 ? -2.771 8.622 7.170 1.00 95.31 84 THR A O 1
ATOM 654 N N . LEU A 1 85 ? -2.255 6.688 6.157 1.00 95.38 85 LEU A N 1
ATOM 655 C CA . LEU A 1 85 ? -3.580 6.081 6.305 1.00 95.38 85 LEU A CA 1
ATOM 656 C C . LEU A 1 85 ? -3.866 5.699 7.757 1.00 95.38 85 LEU A C 1
ATOM 658 O O . LEU A 1 85 ? -4.924 6.053 8.269 1.00 95.38 85 LEU A O 1
ATOM 662 N N . GLN A 1 86 ? -2.926 5.035 8.435 1.00 94.56 86 GLN A N 1
ATOM 663 C CA . GLN A 1 86 ? -3.073 4.695 9.852 1.00 94.56 86 GLN A CA 1
ATOM 664 C C . GLN A 1 86 ? -3.296 5.946 10.714 1.00 94.56 86 GLN A C 1
ATOM 666 O O . GLN A 1 86 ? -4.156 5.923 11.587 1.00 94.56 86 GLN A O 1
ATOM 671 N N . ALA A 1 87 ? -2.576 7.038 10.441 1.00 93.75 87 ALA A N 1
ATOM 672 C CA . ALA A 1 87 ? -2.732 8.303 11.161 1.00 93.75 87 ALA A CA 1
ATOM 673 C C . ALA A 1 87 ? -4.047 9.043 10.845 1.00 93.75 87 ALA A C 1
ATOM 675 O O . ALA A 1 87 ? -4.508 9.844 11.653 1.00 93.75 87 ALA A O 1
ATOM 676 N N . ALA A 1 88 ? -4.641 8.811 9.671 1.00 92.69 88 ALA A N 1
ATOM 677 C CA . ALA A 1 88 ? -5.868 9.488 9.247 1.00 92.69 88 ALA A CA 1
ATOM 678 C C . ALA A 1 88 ? -7.148 8.827 9.766 1.00 92.69 88 ALA A C 1
ATOM 680 O O . ALA A 1 88 ? -8.200 9.467 9.792 1.00 92.69 88 ALA A O 1
ATOM 681 N N . VAL A 1 89 ? -7.089 7.551 10.145 1.00 90.75 89 VAL A N 1
ATOM 682 C CA . VAL A 1 89 ? -8.259 6.826 10.639 1.00 90.75 89 VAL A CA 1
ATOM 683 C C . VAL A 1 89 ? -8.387 7.007 12.150 1.00 90.75 89 VAL A C 1
ATOM 685 O O . VAL A 1 89 ? -7.436 6.817 12.897 1.00 90.75 89 VAL A O 1
ATOM 688 N N . SER A 1 90 ? -9.593 7.348 12.612 1.00 86.19 90 SER A N 1
ATOM 689 C CA . SER A 1 90 ? -9.871 7.580 14.038 1.00 86.19 90 SER A CA 1
ATOM 690 C C . SER A 1 90 ? -9.881 6.302 14.885 1.00 86.19 90 SER A C 1
ATOM 692 O O . SER A 1 90 ? -9.794 6.381 16.108 1.00 86.19 90 SER A O 1
ATOM 694 N N . MET A 1 91 ? -10.053 5.135 14.262 1.00 86.62 91 MET A N 1
ATOM 695 C CA . MET A 1 91 ? -10.080 3.843 14.948 1.00 86.62 91 MET A CA 1
ATOM 696 C C . MET A 1 91 ? -8.680 3.223 14.988 1.00 86.62 91 MET A C 1
ATOM 698 O O . MET A 1 91 ? -7.928 3.369 14.019 1.00 86.62 91 MET A O 1
ATOM 702 N N . PRO A 1 92 ? -8.330 2.486 16.060 1.00 90.75 92 PRO A N 1
ATOM 703 C CA . PRO A 1 92 ? -7.062 1.769 16.108 1.00 90.75 92 PRO A CA 1
ATOM 704 C C . PRO A 1 92 ? -6.994 0.819 14.914 1.00 90.75 92 PRO A C 1
ATOM 706 O O . PRO A 1 92 ? -7.951 0.107 14.649 1.00 90.75 92 PRO A O 1
ATOM 709 N N . SER A 1 93 ? -5.891 0.814 14.172 1.00 93.19 93 SER A N 1
ATOM 710 C CA . SER A 1 93 ? -5.731 -0.026 12.983 1.00 93.19 93 SER A CA 1
ATOM 711 C C . SER A 1 93 ? -4.506 -0.918 13.117 1.00 93.19 93 SER A C 1
ATOM 713 O O . SER A 1 93 ? -3.487 -0.532 13.692 1.00 93.19 93 SER A O 1
ATOM 715 N N . THR A 1 94 ? -4.612 -2.133 12.585 1.00 95.44 94 THR A N 1
ATOM 716 C CA . THR A 1 94 ? -3.517 -3.108 12.568 1.00 95.44 94 THR A CA 1
ATOM 717 C C . THR A 1 94 ? -2.836 -3.102 11.207 1.00 95.44 94 THR A C 1
ATOM 719 O O . THR A 1 94 ? -3.505 -3.084 10.172 1.00 95.44 94 THR A O 1
ATOM 722 N N . LEU A 1 95 ? -1.502 -3.115 11.213 1.00 96.19 95 LEU A N 1
ATOM 723 C CA . LEU A 1 95 ? -0.674 -3.208 10.014 1.00 96.19 95 LEU A CA 1
ATOM 724 C C . LEU A 1 95 ? -0.063 -4.603 9.924 1.00 96.19 95 LEU A C 1
ATOM 726 O O . LEU A 1 95 ? 0.520 -5.096 10.888 1.00 96.19 95 LEU A O 1
ATOM 730 N N . HIS A 1 96 ? -0.162 -5.222 8.754 1.00 97.12 96 HIS A N 1
ATOM 731 C CA . HIS A 1 96 ? 0.499 -6.483 8.447 1.00 97.12 96 HIS A CA 1
ATOM 732 C C . HIS A 1 96 ? 1.266 -6.357 7.133 1.00 97.12 96 HIS A C 1
ATOM 734 O O . HIS A 1 96 ? 0.680 -6.061 6.092 1.00 97.12 96 HIS A O 1
ATOM 740 N N . THR A 1 97 ? 2.575 -6.587 7.184 1.00 96.75 97 THR A N 1
ATOM 741 C CA . THR A 1 97 ? 3.481 -6.377 6.052 1.00 96.75 97 THR A CA 1
ATOM 742 C C . THR A 1 97 ? 3.995 -7.708 5.534 1.00 96.75 97 THR A C 1
ATOM 744 O O . THR A 1 97 ? 4.591 -8.474 6.285 1.00 96.75 97 THR A O 1
ATOM 747 N N . ASN A 1 98 ? 3.816 -7.943 4.237 1.00 96.50 98 ASN A N 1
ATOM 748 C CA . ASN A 1 98 ? 4.401 -9.064 3.512 1.00 96.50 98 ASN A CA 1
ATOM 749 C C . ASN A 1 98 ? 5.344 -8.555 2.427 1.00 96.50 98 ASN A C 1
ATOM 751 O O . ASN A 1 98 ? 5.085 -7.530 1.793 1.00 96.50 98 ASN A O 1
ATOM 755 N N . THR A 1 99 ? 6.415 -9.297 2.185 1.00 95.75 99 THR A N 1
ATOM 756 C CA . THR A 1 99 ? 7.360 -9.034 1.101 1.00 95.75 99 THR A CA 1
ATOM 757 C C . THR A 1 99 ? 7.255 -10.127 0.047 1.00 95.75 99 THR A C 1
ATOM 759 O O . THR A 1 99 ? 6.907 -11.270 0.345 1.00 95.75 99 THR A O 1
ATOM 762 N N . SER A 1 100 ? 7.516 -9.779 -1.207 1.00 90.88 100 SER A N 1
ATOM 763 C CA . SER A 1 100 ? 7.621 -10.762 -2.284 1.00 90.88 100 SER A CA 1
ATOM 764 C C . SER A 1 100 ? 8.644 -10.326 -3.329 1.00 90.88 100 SER A C 1
ATOM 766 O O . SER A 1 100 ? 9.043 -9.161 -3.383 1.00 90.88 100 SER A O 1
ATOM 768 N N . SER A 1 101 ? 9.084 -11.278 -4.150 1.00 89.44 101 SER A N 1
ATOM 769 C CA . SER A 1 101 ? 9.963 -11.029 -5.292 1.00 89.44 101 SER A CA 1
ATOM 770 C C . SER A 1 101 ? 9.150 -11.157 -6.573 1.00 89.44 101 SER A C 1
ATOM 772 O O . SER A 1 101 ? 8.568 -12.207 -6.843 1.00 89.44 101 SER A O 1
ATOM 774 N N . VAL A 1 102 ? 9.108 -10.090 -7.368 1.00 83.50 102 VAL A N 1
ATOM 775 C CA . VAL A 1 102 ? 8.375 -10.036 -8.637 1.00 83.50 102 VAL A CA 1
ATOM 776 C C . VAL A 1 102 ? 9.375 -9.954 -9.781 1.00 83.50 102 VAL A C 1
ATOM 778 O O . VAL A 1 102 ? 10.204 -9.048 -9.828 1.00 83.50 102 VAL A O 1
ATOM 781 N N . TYR A 1 103 ? 9.293 -10.893 -10.721 1.00 81.31 103 TYR A N 1
ATOM 782 C CA . TYR A 1 103 ? 10.113 -10.882 -11.929 1.00 81.31 103 TYR A CA 1
ATOM 783 C C . TYR A 1 103 ? 9.412 -10.072 -13.014 1.00 81.31 103 TYR A C 1
ATOM 785 O O . TYR A 1 103 ? 8.390 -10.491 -13.560 1.00 81.31 103 TYR A O 1
ATOM 793 N N . LEU A 1 104 ? 9.960 -8.897 -13.314 1.00 73.62 104 LEU A N 1
ATOM 794 C CA . LEU A 1 104 ? 9.475 -8.048 -14.393 1.00 73.62 104 LEU A CA 1
ATOM 795 C C . LEU A 1 104 ? 10.237 -8.405 -15.669 1.00 73.62 104 LEU A C 1
ATOM 797 O O . LEU A 1 104 ? 11.468 -8.398 -15.690 1.00 73.62 104 LEU A O 1
ATOM 801 N N . SER A 1 105 ? 9.506 -8.752 -16.728 1.00 69.88 105 SER A N 1
ATOM 802 C CA . SER A 1 105 ? 10.088 -8.909 -18.062 1.00 69.88 105 SER A CA 1
ATOM 803 C C . SER A 1 105 ? 10.598 -7.542 -18.520 1.00 69.88 105 SER A C 1
ATOM 805 O O . SER A 1 105 ? 9.801 -6.612 -18.621 1.00 69.88 105 SER A O 1
ATOM 807 N N . GLY A 1 106 ? 11.909 -7.404 -18.726 1.00 65.38 106 GLY A N 1
ATOM 808 C CA . GLY A 1 106 ? 12.479 -6.217 -19.355 1.00 65.38 106 GLY A CA 1
ATOM 809 C C . GLY A 1 106 ? 12.140 -6.159 -20.842 1.00 65.38 106 GLY A C 1
ATOM 810 O O . GLY A 1 106 ? 11.704 -7.160 -21.421 1.00 65.38 106 GLY A O 1
ATOM 811 N N . ASP A 1 107 ? 12.346 -4.988 -21.444 1.00 60.25 107 ASP A N 1
ATOM 812 C CA . ASP A 1 107 ? 12.303 -4.861 -22.898 1.00 60.25 107 ASP A CA 1
ATOM 813 C C . ASP A 1 107 ? 13.392 -5.737 -23.527 1.00 60.25 107 ASP A C 1
ATOM 815 O O . ASP A 1 107 ? 14.464 -5.941 -22.949 1.00 60.25 107 ASP A O 1
ATOM 819 N N . ALA A 1 108 ? 13.079 -6.309 -24.687 1.00 56.72 108 ALA A N 1
ATOM 820 C CA . ALA A 1 108 ? 14.055 -7.060 -25.459 1.00 56.72 108 ALA A CA 1
ATOM 821 C C . ALA A 1 108 ? 14.951 -6.064 -26.192 1.00 56.72 108 ALA A C 1
ATOM 823 O O . ALA A 1 108 ? 14.467 -5.318 -27.044 1.00 56.72 108 ALA A O 1
ATOM 824 N N . GLU A 1 109 ? 16.244 -6.068 -25.881 1.00 56.78 109 GLU A N 1
ATOM 825 C CA . GLU A 1 109 ? 17.215 -5.358 -26.705 1.00 56.78 109 GLU A CA 1
ATOM 826 C C . GLU A 1 109 ? 17.257 -6.024 -28.092 1.00 56.78 109 GLU A C 1
ATOM 828 O O . GLU A 1 109 ? 17.292 -7.259 -28.177 1.00 56.78 109 GLU A O 1
ATOM 833 N N . PRO A 1 110 ? 17.218 -5.250 -29.190 1.00 55.00 110 PRO A N 1
ATOM 834 C CA . PRO A 1 110 ? 17.378 -5.814 -30.518 1.00 55.00 110 PRO A CA 1
ATOM 835 C C . PRO A 1 110 ? 18.801 -6.368 -30.654 1.00 55.00 110 PRO A C 1
ATOM 837 O O . PRO A 1 110 ? 19.782 -5.627 -30.610 1.00 55.00 110 PRO A O 1
ATOM 840 N N . SER A 1 111 ? 18.921 -7.682 -30.828 1.00 56.22 111 SER A N 1
ATOM 841 C CA . SER A 1 111 ? 20.185 -8.326 -31.182 1.00 56.22 111 SER A CA 1
ATOM 842 C C . SER A 1 111 ? 20.628 -7.836 -32.567 1.00 56.22 111 SER A C 1
ATOM 844 O O . SER A 1 111 ? 19.882 -7.998 -33.537 1.00 56.22 111 SER A O 1
ATOM 846 N N . LEU A 1 112 ? 21.834 -7.271 -32.672 1.00 58.94 112 LEU A N 1
ATOM 847 C CA . LEU A 1 112 ? 22.421 -6.776 -33.930 1.00 58.94 112 LEU A CA 1
ATOM 848 C C . LEU A 1 112 ? 22.566 -7.867 -35.010 1.00 58.94 112 LEU A C 1
ATOM 850 O O . LEU A 1 112 ? 22.587 -7.547 -36.195 1.00 58.94 112 LEU A O 1
ATOM 854 N N . ASP A 1 113 ? 22.577 -9.141 -34.612 1.00 63.72 113 ASP A N 1
ATOM 855 C CA . ASP A 1 113 ? 22.992 -10.253 -35.475 1.00 63.72 113 ASP A CA 1
ATOM 856 C C . ASP A 1 113 ? 21.828 -11.132 -35.972 1.00 63.72 113 ASP A C 1
ATOM 858 O O . ASP A 1 113 ? 22.043 -12.209 -36.522 1.00 63.72 113 ASP A O 1
ATOM 862 N N . GLY A 1 114 ? 20.573 -10.702 -35.784 1.00 57.88 114 GLY A N 1
ATOM 863 C CA . GLY A 1 114 ? 19.392 -11.423 -36.287 1.00 57.88 114 GLY A CA 1
ATOM 864 C C . GLY A 1 114 ? 19.101 -12.773 -35.612 1.00 57.88 114 GLY A C 1
ATOM 865 O O . GLY A 1 114 ? 18.202 -13.487 -36.056 1.00 57.88 114 GLY A O 1
ATOM 866 N N . VAL A 1 115 ? 19.817 -13.115 -34.537 1.00 55.84 115 VAL A N 1
ATOM 867 C CA . VAL A 1 115 ? 19.660 -14.364 -33.782 1.00 55.84 115 VAL A CA 1
ATOM 868 C C . VAL A 1 115 ? 19.281 -14.048 -32.336 1.00 55.84 115 VAL A C 1
ATOM 870 O O . VAL A 1 115 ? 20.000 -13.338 -31.645 1.00 55.84 115 VAL A O 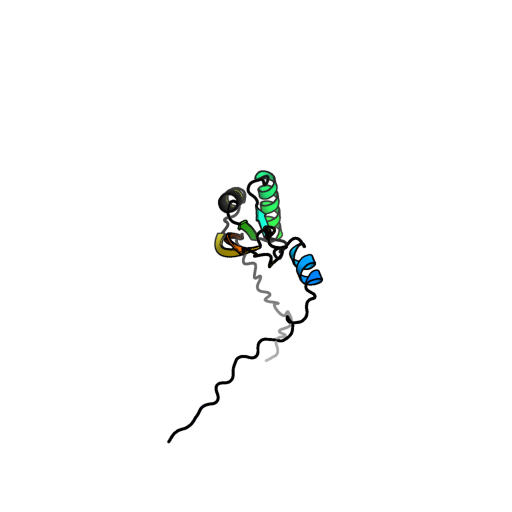1
ATOM 873 N N . ASP A 1 116 ? 18.135 -14.603 -31.933 1.00 52.12 116 ASP A N 1
ATOM 874 C CA . ASP A 1 116 ? 17.529 -14.656 -30.600 1.00 52.12 116 ASP A CA 1
ATOM 875 C C . ASP A 1 116 ? 17.470 -13.366 -29.763 1.00 52.12 116 ASP A C 1
ATOM 877 O O . ASP A 1 116 ? 18.446 -12.837 -29.239 1.00 52.12 116 ASP A O 1
ATOM 881 N N . HIS A 1 117 ? 16.233 -12.925 -29.512 1.00 53.84 117 HIS A N 1
ATOM 882 C CA . HIS A 1 117 ? 15.941 -11.873 -28.543 1.00 53.84 117 HIS A CA 1
ATOM 883 C C . HIS A 1 117 ? 16.187 -12.427 -27.131 1.00 53.84 117 HIS A C 1
ATOM 885 O O . HIS A 1 117 ? 15.395 -13.234 -26.630 1.00 53.84 117 HIS A O 1
ATOM 891 N N . SER A 1 118 ? 17.261 -12.001 -26.463 1.00 55.75 118 SER A N 1
ATOM 892 C CA . SER A 1 118 ? 17.506 -12.362 -25.067 1.00 55.75 118 SER A CA 1
ATOM 893 C C . SER A 1 118 ? 16.614 -11.522 -24.144 1.00 55.75 118 SER A C 1
ATOM 895 O O . SER A 1 118 ? 16.765 -10.314 -23.975 1.00 55.75 118 SER A O 1
ATOM 897 N N . TYR A 1 119 ? 15.622 -12.172 -23.535 1.00 59.34 119 TYR A N 1
ATOM 898 C CA . TYR A 1 119 ? 14.739 -11.528 -22.567 1.00 59.34 119 TYR A CA 1
ATOM 899 C C . TYR A 1 119 ? 15.384 -11.537 -21.181 1.00 59.34 119 TYR A C 1
ATOM 901 O O . TYR A 1 119 ? 15.448 -12.575 -20.521 1.00 59.34 119 TYR A O 1
ATOM 909 N N . HIS A 1 120 ? 15.806 -10.373 -20.693 1.00 63.41 120 HIS A N 1
ATOM 910 C CA . HIS A 1 120 ? 16.267 -10.236 -19.314 1.00 63.41 120 HIS A CA 1
ATOM 911 C C . HIS A 1 120 ? 15.090 -9.931 -18.379 1.00 63.41 120 HIS A C 1
ATOM 913 O O . HIS A 1 120 ? 14.555 -8.822 -18.350 1.00 63.41 120 HIS A O 1
ATOM 919 N N . SER A 1 121 ? 14.679 -10.912 -17.571 1.00 65.62 121 SER A N 1
ATOM 920 C CA . SER A 1 121 ? 13.792 -10.657 -16.434 1.00 65.62 121 SER A CA 1
ATOM 921 C C . SER A 1 121 ? 14.588 -10.039 -15.285 1.00 65.62 121 SER A C 1
ATOM 923 O O . SER A 1 121 ? 15.515 -10.671 -14.774 1.00 65.62 121 SER A O 1
ATOM 925 N N . LYS A 1 122 ? 14.220 -8.833 -14.844 1.00 72.75 122 LYS A N 1
ATOM 926 C CA . LYS A 1 122 ? 14.805 -8.210 -13.649 1.00 72.75 122 LYS A CA 1
ATOM 927 C C . LYS A 1 122 ? 13.935 -8.537 -12.438 1.00 72.75 122 LYS A C 1
ATOM 929 O O . LYS A 1 122 ? 12.727 -8.303 -12.448 1.00 72.75 122 LYS A O 1
ATOM 934 N N . GLY A 1 123 ? 14.550 -9.089 -11.395 1.00 78.88 123 GLY A N 1
ATOM 935 C CA . GLY A 1 123 ? 13.892 -9.262 -10.103 1.00 78.88 123 GLY A CA 1
ATOM 936 C C . GLY A 1 123 ? 13.684 -7.905 -9.435 1.00 78.88 123 GLY A C 1
ATOM 937 O O . GLY A 1 123 ? 14.602 -7.090 -9.378 1.00 78.88 123 GLY A O 1
ATOM 938 N N . CYS A 1 124 ? 12.480 -7.652 -8.939 1.00 85.56 124 CYS A N 1
ATOM 939 C CA . CYS A 1 124 ? 12.146 -6.476 -8.148 1.00 85.56 124 CYS A CA 1
ATOM 940 C C . CYS A 1 124 ? 11.544 -6.912 -6.816 1.00 85.56 124 CYS A C 1
ATOM 942 O O . CYS A 1 124 ? 10.684 -7.792 -6.766 1.00 85.56 124 CYS A O 1
ATOM 944 N N . ALA A 1 125 ? 11.978 -6.268 -5.737 1.00 91.00 125 ALA A N 1
ATOM 945 C CA . ALA A 1 125 ? 11.342 -6.426 -4.440 1.00 91.00 125 ALA A CA 1
ATOM 946 C C . ALA A 1 125 ? 9.950 -5.782 -4.455 1.00 91.00 125 ALA A C 1
ATOM 948 O O . ALA A 1 125 ? 9.739 -4.740 -5.082 1.00 91.00 125 ALA A O 1
ATOM 949 N N . ALA A 1 126 ? 9.014 -6.385 -3.738 1.00 93.56 126 ALA A N 1
ATOM 950 C CA . ALA A 1 126 ? 7.666 -5.885 -3.561 1.00 93.56 126 ALA A CA 1
ATOM 951 C C . ALA A 1 126 ? 7.287 -5.904 -2.082 1.00 93.56 126 ALA A C 1
ATOM 953 O O . ALA A 1 126 ? 7.676 -6.808 -1.337 1.00 93.56 126 ALA A O 1
ATOM 954 N N . VAL A 1 127 ? 6.493 -4.918 -1.676 1.00 95.50 127 VAL A N 1
ATOM 955 C CA . VAL A 1 127 ? 5.883 -4.855 -0.350 1.00 95.50 127 VAL A CA 1
ATOM 956 C C . VAL A 1 127 ? 4.365 -4.816 -0.483 1.00 95.50 127 VAL A C 1
ATOM 958 O O . VAL A 1 127 ? 3.818 -4.136 -1.356 1.00 95.50 127 VAL A O 1
ATOM 961 N N . HIS A 1 128 ? 3.687 -5.544 0.395 1.00 95.69 128 HIS A N 1
ATOM 962 C CA . HIS A 1 128 ? 2.238 -5.595 0.511 1.00 95.69 128 HIS A CA 1
ATOM 963 C C . HIS A 1 128 ? 1.875 -5.287 1.965 1.00 95.69 128 HIS A C 1
ATOM 965 O O . HIS A 1 128 ? 2.122 -6.105 2.851 1.00 95.69 128 HIS A O 1
ATOM 971 N N . ILE A 1 129 ? 1.321 -4.104 2.220 1.00 97.06 129 ILE A N 1
ATOM 972 C CA . ILE A 1 129 ? 0.968 -3.645 3.566 1.00 97.06 129 ILE A CA 1
ATOM 973 C C . ILE A 1 129 ? -0.547 -3.676 3.692 1.00 97.06 129 ILE A C 1
ATOM 975 O O . ILE A 1 129 ? -1.242 -2.855 3.097 1.00 97.06 129 ILE A O 1
ATOM 979 N N . LYS A 1 130 ? -1.066 -4.636 4.453 1.00 96.62 130 LYS A N 1
ATOM 980 C CA . LYS A 1 130 ? -2.483 -4.719 4.790 1.00 96.62 130 LYS A CA 1
ATOM 981 C C . LYS A 1 130 ? -2.760 -3.866 6.022 1.00 96.62 130 LYS A C 1
ATOM 983 O O . LYS A 1 130 ? -2.194 -4.123 7.081 1.00 96.62 130 LYS A O 1
ATOM 988 N N . ILE A 1 131 ? -3.667 -2.909 5.890 1.00 96.25 131 ILE A N 1
ATOM 989 C CA . ILE A 1 131 ? -4.247 -2.161 7.006 1.00 96.25 131 ILE A CA 1
ATOM 990 C C . ILE A 1 131 ? -5.629 -2.751 7.273 1.00 96.25 131 ILE A C 1
ATOM 992 O O . ILE A 1 131 ? -6.416 -2.899 6.339 1.00 96.25 131 ILE A O 1
ATOM 996 N N . SER A 1 132 ? -5.922 -3.119 8.519 1.00 95.38 132 SER A N 1
ATOM 997 C CA . SER A 1 132 ? -7.242 -3.631 8.916 1.00 95.38 132 SER A CA 1
ATOM 998 C C . SER A 1 132 ? -7.763 -2.887 10.136 1.00 95.38 132 SER A C 1
ATOM 1000 O O . SER A 1 132 ? -7.043 -2.723 11.127 1.00 95.38 132 SER A O 1
ATOM 1002 N N . LEU A 1 133 ? -9.021 -2.465 10.068 1.00 93.56 133 LEU A N 1
ATOM 1003 C CA . LEU A 1 133 ? -9.762 -1.953 11.210 1.00 93.56 133 LEU A CA 1
ATOM 1004 C C . LEU A 1 133 ? -10.230 -3.136 12.065 1.00 93.56 133 LEU A C 1
ATOM 1006 O O . LEU A 1 133 ? -10.496 -4.216 11.526 1.00 93.56 133 LEU A O 1
ATOM 1010 N N . PRO A 1 134 ? -10.323 -2.971 13.392 1.00 89.50 134 PRO A N 1
ATOM 1011 C CA . PRO A 1 134 ? -10.921 -3.958 14.264 1.00 89.50 134 PRO A CA 1
ATOM 1012 C C . PRO A 1 134 ? -12.339 -4.176 13.767 1.00 89.50 134 PRO A C 1
ATOM 1014 O O . PRO A 1 134 ? -13.166 -3.266 13.776 1.00 89.50 134 PRO A O 1
ATOM 1017 N N . GLN A 1 135 ? -12.621 -5.389 13.305 1.00 71.31 135 GLN A N 1
ATOM 1018 C CA . GLN A 1 135 ? -14.004 -5.763 13.105 1.00 71.31 135 GLN A CA 1
ATOM 1019 C C . GLN A 1 135 ? -14.638 -5.716 14.488 1.00 71.31 135 GLN A C 1
ATOM 1021 O O . GLN A 1 135 ? -14.157 -6.382 15.409 1.00 71.31 135 GLN A O 1
ATOM 1026 N N . SER A 1 136 ? -15.679 -4.897 14.666 1.00 57.25 136 SER A N 1
ATOM 1027 C CA . SER A 1 136 ? -16.539 -5.072 15.827 1.00 57.25 136 SER A CA 1
ATOM 1028 C C . SER A 1 136 ? -16.941 -6.539 15.785 1.00 57.25 136 SER A C 1
ATOM 1030 O O . SER A 1 136 ? -17.544 -6.961 14.797 1.00 57.25 136 SER A O 1
ATOM 1032 N N . ASN A 1 137 ? -16.539 -7.331 16.779 1.00 49.31 137 ASN A N 1
ATOM 1033 C CA . ASN A 1 137 ? -16.961 -8.719 16.926 1.00 49.31 137 ASN A CA 1
ATOM 1034 C C . ASN A 1 137 ? -18.474 -8.731 17.206 1.00 49.31 137 ASN A C 1
ATOM 1036 O O . ASN A 1 137 ? -18.928 -9.051 18.296 1.00 49.31 137 ASN A O 1
ATOM 1040 N N . GLY A 1 138 ? -19.269 -8.364 16.208 1.00 48.16 138 GLY A N 1
ATOM 1041 C CA . GLY A 1 138 ? -20.709 -8.476 16.158 1.00 48.16 138 GLY A CA 1
ATOM 1042 C C . GLY A 1 138 ? -21.076 -9.875 15.700 1.00 48.16 138 GLY A C 1
ATOM 1043 O O . GLY A 1 138 ? -21.872 -10.037 14.782 1.00 48.16 138 GLY A O 1
ATOM 1044 N N . LYS A 1 139 ? -20.520 -10.902 16.354 1.00 41.78 139 LYS A N 1
ATOM 1045 C CA . LYS A 1 139 ? -21.276 -12.143 16.503 1.00 41.78 139 LYS A CA 1
ATOM 1046 C C . LYS A 1 139 ? -22.392 -11.814 17.488 1.00 41.78 139 LYS A C 1
ATOM 1048 O O . LYS A 1 139 ? -22.280 -12.081 18.680 1.00 41.78 139 LYS A O 1
ATOM 1053 N N . ILE A 1 140 ? -23.455 -11.177 16.994 1.00 49.84 140 ILE A N 1
ATOM 1054 C CA . ILE A 1 140 ? -24.747 -11.323 17.644 1.00 49.84 140 ILE A CA 1
ATOM 1055 C C . ILE A 1 140 ? -25.045 -12.813 17.568 1.00 49.84 140 ILE A C 1
ATOM 1057 O O . ILE A 1 140 ? -25.263 -13.381 16.501 1.00 49.84 140 ILE A O 1
ATOM 1061 N N . ASN A 1 141 ? -24.916 -13.485 18.704 1.00 46.56 141 ASN A N 1
ATOM 1062 C CA . ASN A 1 141 ? -25.387 -14.844 18.835 1.00 46.56 141 ASN A CA 1
ATOM 1063 C C . ASN A 1 141 ? -26.866 -14.797 18.458 1.00 46.56 141 ASN A C 1
ATOM 1065 O O . ASN A 1 141 ? -27.671 -14.218 19.188 1.00 46.56 141 ASN A O 1
ATOM 1069 N N . SER A 1 142 ? -27.236 -15.378 17.320 1.00 49.59 142 SER A N 1
ATOM 1070 C CA . SER A 1 142 ? -28.622 -15.722 17.054 1.00 49.59 142 SER A CA 1
ATOM 1071 C C . SER A 1 142 ? -28.983 -16.877 17.989 1.00 49.59 142 SER A C 1
ATOM 1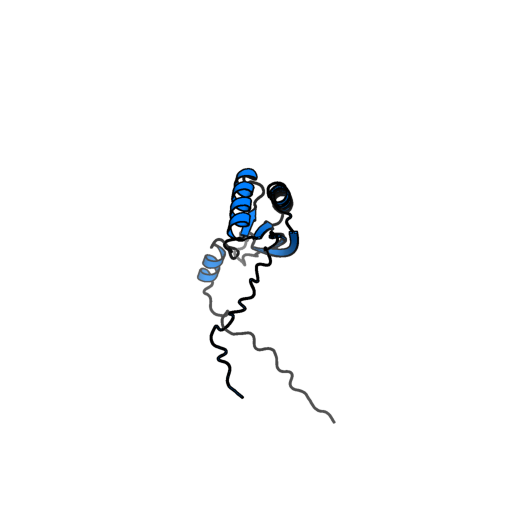073 O O . SER A 1 142 ? -29.146 -18.020 17.570 1.00 49.59 142 SER A O 1
ATOM 1075 N N . THR A 1 143 ? -29.112 -16.598 19.286 1.00 50.56 143 THR A N 1
ATOM 1076 C CA . THR A 1 143 ? -30.058 -17.343 20.106 1.00 50.56 143 THR A CA 1
ATOM 1077 C C . THR A 1 143 ? -31.431 -16.906 19.625 1.00 50.56 143 THR A C 1
ATOM 1079 O O . THR A 1 143 ? -32.066 -16.029 20.213 1.00 50.56 143 THR A O 1
ATOM 1082 N N . ALA A 1 144 ? -31.860 -17.482 18.500 1.00 45.81 144 ALA A N 1
ATOM 1083 C CA . ALA A 1 144 ? -33.269 -17.621 18.204 1.00 45.81 144 ALA A CA 1
ATOM 1084 C C . ALA A 1 144 ? -33.842 -18.430 19.369 1.00 45.81 144 ALA A C 1
ATOM 1086 O O . ALA A 1 144 ? -33.734 -19.651 19.439 1.00 45.81 144 ALA A O 1
ATOM 1087 N N . LYS A 1 145 ? -34.323 -17.701 20.374 1.00 53.19 145 LYS A N 1
ATOM 1088 C CA . LYS A 1 145 ? -35.162 -18.221 21.435 1.00 53.19 145 LYS A CA 1
ATOM 1089 C C . LYS A 1 145 ? -36.421 -18.705 20.732 1.00 53.19 145 LYS A C 1
ATOM 1091 O O . LYS A 1 145 ? -37.287 -17.891 20.428 1.00 53.19 145 LYS A O 1
ATOM 1096 N N . ASP A 1 146 ? -36.471 -19.997 20.424 1.00 53.22 146 ASP A N 1
ATOM 1097 C CA . ASP A 1 146 ? -37.685 -20.650 19.950 1.00 53.22 146 ASP A CA 1
ATOM 1098 C C . ASP A 1 146 ? -38.821 -20.312 20.929 1.00 53.22 146 ASP A C 1
ATOM 1100 O O . ASP A 1 146 ? -38.737 -20.669 22.110 1.00 53.22 146 ASP A O 1
ATOM 1104 N N . PRO A 1 147 ? -39.887 -19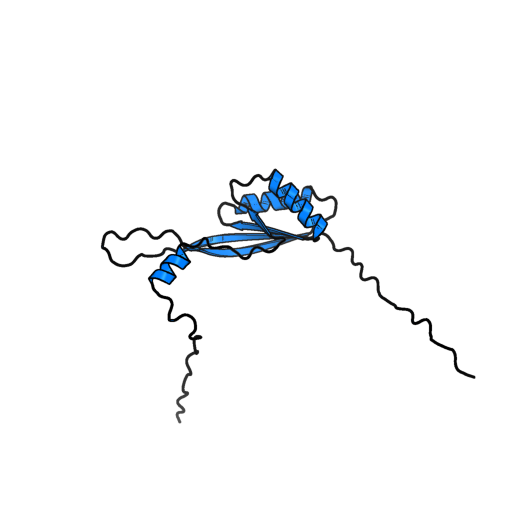.616 20.496 1.00 55.50 147 PRO A N 1
ATOM 1105 C CA . PRO A 1 147 ? -40.992 -19.252 21.375 1.00 55.50 147 PRO A CA 1
ATOM 1106 C C . PRO A 1 147 ? -41.927 -20.433 21.683 1.00 55.50 147 PRO A C 1
ATOM 1108 O O . PRO A 1 147 ? -42.977 -20.227 22.281 1.00 55.50 147 PRO A O 1
ATOM 1111 N N . ASN A 1 148 ? -41.575 -21.669 21.304 1.00 55.72 148 ASN A N 1
ATOM 1112 C CA . ASN A 1 148 ? -42.491 -22.808 21.349 1.00 55.72 148 ASN A CA 1
ATOM 1113 C C . ASN A 1 148 ? -41.969 -24.010 22.153 1.00 55.72 148 ASN A C 1
ATOM 1115 O O . ASN A 1 148 ? -42.098 -25.159 21.735 1.00 55.72 148 ASN A O 1
ATOM 1119 N N . ARG A 1 149 ? -41.406 -23.770 23.344 1.00 52.22 149 ARG A N 1
ATOM 1120 C CA . ARG A 1 149 ? -41.270 -24.833 24.354 1.00 52.22 149 ARG A CA 1
ATOM 1121 C C . ARG A 1 149 ? -42.537 -24.874 25.206 1.00 52.22 149 ARG A C 1
ATOM 1123 O O . ARG A 1 149 ? -42.575 -24.367 26.324 1.00 52.22 149 ARG A O 1
ATOM 1130 N N . LEU A 1 150 ? -43.585 -25.452 24.623 1.00 50.91 150 LEU A N 1
ATOM 1131 C CA . LEU A 1 150 ? -44.833 -25.783 25.299 1.00 50.91 150 LEU A CA 1
ATOM 1132 C C . LEU A 1 150 ? -44.535 -26.775 26.437 1.00 50.91 150 LEU A C 1
ATOM 1134 O O . LEU A 1 150 ? -43.983 -27.852 26.212 1.00 50.91 150 LEU A O 1
ATOM 1138 N N . VAL A 1 151 ? -44.888 -26.391 27.661 1.00 55.03 151 VAL A N 1
ATOM 1139 C CA . VAL A 1 151 ? -44.864 -27.253 28.845 1.00 55.03 151 VAL A CA 1
ATOM 1140 C C . VAL A 1 151 ? -45.860 -28.402 28.640 1.00 55.03 151 VAL A C 1
ATOM 1142 O O . VAL A 1 151 ? -47.054 -28.172 28.468 1.00 55.03 151 VAL A O 1
ATOM 1145 N N . LYS A 1 152 ? -45.363 -29.639 28.664 1.00 49.06 152 LYS A N 1
ATOM 1146 C CA . LYS A 1 152 ? -46.100 -30.893 28.911 1.00 49.06 152 LYS A CA 1
ATOM 1147 C C . LYS A 1 152 ? -45.149 -31.781 29.725 1.00 49.06 152 LYS A C 1
ATOM 1149 O O . LYS A 1 152 ? -43.987 -31.856 29.344 1.00 49.06 152 LYS A O 1
ATOM 1154 N N . GLY A 1 153 ? -45.495 -32.479 30.797 1.00 48.84 153 GLY A N 1
ATOM 1155 C CA . GLY A 1 153 ? -46.659 -32.544 31.683 1.00 48.84 153 GLY A CA 1
ATOM 1156 C C . GLY A 1 153 ? -46.112 -32.704 33.118 1.00 48.84 153 GLY A C 1
ATOM 1157 O O . GLY A 1 153 ? -44.895 -32.759 33.292 1.00 48.84 153 GLY A O 1
ATOM 1158 N N . SER A 1 154 ? -46.944 -32.494 34.139 1.00 43.88 154 SER A N 1
ATOM 1159 C CA . SER A 1 154 ? -47.577 -33.567 34.935 1.00 43.88 154 SER A CA 1
ATOM 1160 C C . SER A 1 154 ? -46.585 -34.337 35.798 1.00 43.88 154 SER A C 1
ATOM 1162 O O . SER A 1 154 ? -45.828 -35.153 35.235 1.00 43.88 154 SER A O 1
#

Sequence (154 aa):
MATETRETAPQVNSSIASIDPEEQRLRRRLPRHLPKRANDIYVNSHSNIKGQQSRGVSLLNESGWVVVHGLGPAVPYAINLALTLQAAVSMPSTLHTNTSSVYLSGDAEPSLDGVDHSYHSKGCAAVHIKISLPQSNGKINSTAKDPNRLVKGS